Protein AF-A0A3B0TPZ7-F1 (afdb_monomer)

Sequence (95 aa):
GAILVPVEEGIPGIDGNLTFEVVLNDSDDFGTVKAIVEAPIGVPIVDESTFDQRTMWSPRNKTPLFLLILPNLLIFSIWGLIIYLITNLFKITKS

Solvent-accessible surface area (backbone atoms only — not comparable to full-atom values): 6091 Å² total; per-residue (Å²): 140,85,87,88,78,88,81,73,88,86,72,87,42,69,91,8,28,43,78,46,76,50,73,46,77,75,38,95,90,72,42,70,45,78,47,79,46,79,42,85,79,46,77,66,84,73,87,87,73,58,50,92,39,63,34,95,82,20,52,86,93,26,59,35,63,65,74,57,50,51,58,54,51,52,53,51,51,51,51,52,51,52,52,49,53,52,54,51,50,56,55,57,78,75,104

Structure (mmCIF, N/CA/C/O backbone):
data_AF-A0A3B0TPZ7-F1
#
_entry.id   AF-A0A3B0TPZ7-F1
#
loop_
_atom_site.group_PDB
_atom_site.id
_atom_site.type_symbol
_atom_site.label_atom_id
_atom_site.label_alt_id
_atom_site.label_comp_id
_atom_site.label_asym_id
_atom_site.label_entity_id
_atom_site.label_seq_id
_atom_site.pdbx_PDB_ins_code
_atom_site.Cartn_x
_atom_site.Cartn_y
_atom_site.Cartn_z
_atom_site.occupancy
_atom_site.B_iso_or_equiv
_atom_site.auth_seq_id
_atom_site.auth_comp_id
_atom_site.auth_asym_id
_atom_site.auth_atom_id
_atom_site.pdbx_PDB_model_num
ATOM 1 N N . GLY A 1 1 ? 36.342 4.703 -47.498 1.00 66.88 1 GLY A N 1
ATOM 2 C CA . GLY A 1 1 ? 36.769 5.357 -46.246 1.00 66.88 1 GLY A CA 1
ATOM 3 C C . GLY A 1 1 ? 35.815 4.960 -45.142 1.00 66.88 1 GLY A C 1
ATOM 4 O O . GLY A 1 1 ? 34.688 4.607 -45.459 1.00 66.88 1 GLY A O 1
ATOM 5 N N . ALA A 1 2 ? 36.255 4.979 -43.889 1.00 72.31 2 ALA A N 1
ATOM 6 C CA . ALA A 1 2 ? 35.398 4.751 -42.728 1.00 72.31 2 ALA A CA 1
ATOM 7 C C . ALA A 1 2 ? 35.460 5.991 -41.833 1.00 72.31 2 ALA A C 1
ATOM 9 O O . ALA A 1 2 ? 36.540 6.551 -41.647 1.00 72.31 2 ALA A O 1
ATOM 10 N N . ILE A 1 3 ? 34.311 6.420 -41.317 1.00 71.94 3 ILE A N 1
ATOM 11 C CA . ILE A 1 3 ? 34.208 7.514 -40.351 1.00 71.94 3 ILE A CA 1
ATOM 12 C C . ILE A 1 3 ? 33.831 6.872 -39.018 1.00 71.94 3 ILE A C 1
ATOM 14 O O . ILE A 1 3 ? 32.850 6.136 -38.944 1.00 71.94 3 ILE A O 1
ATOM 18 N N . LEU A 1 4 ? 34.639 7.114 -37.990 1.00 76.88 4 LEU A N 1
ATOM 19 C CA . LEU A 1 4 ? 34.406 6.635 -36.631 1.00 76.88 4 LEU A CA 1
ATOM 20 C C . LEU A 1 4 ? 34.011 7.839 -35.781 1.00 76.88 4 LEU A C 1
ATOM 22 O O . LEU A 1 4 ? 34.791 8.782 -35.660 1.00 76.88 4 LEU A O 1
ATOM 26 N N . VAL A 1 5 ? 32.807 7.808 -35.217 1.00 77.44 5 VAL A N 1
ATOM 27 C CA . VAL A 1 5 ? 32.297 8.855 -34.325 1.00 77.44 5 VAL A CA 1
ATOM 28 C C . VAL A 1 5 ? 31.994 8.211 -32.972 1.00 77.44 5 VAL A C 1
ATOM 30 O O . VAL A 1 5 ? 31.278 7.207 -32.945 1.00 77.44 5 VAL A O 1
ATOM 33 N N . PRO A 1 6 ? 32.549 8.722 -31.859 1.00 74.44 6 PRO A N 1
ATOM 34 C CA . PRO A 1 6 ? 32.208 8.229 -30.532 1.00 74.44 6 PRO A CA 1
ATOM 35 C C . PRO A 1 6 ? 30.766 8.610 -30.179 1.00 74.44 6 PRO A C 1
ATOM 37 O O . PRO A 1 6 ? 30.322 9.721 -30.462 1.00 74.44 6 PRO A O 1
ATOM 40 N N . VAL A 1 7 ? 30.042 7.684 -29.553 1.00 73.69 7 VAL A N 1
ATOM 41 C CA . VAL A 1 7 ? 28.694 7.927 -29.026 1.00 73.69 7 VAL A CA 1
ATOM 42 C C . VAL A 1 7 ? 28.831 8.390 -27.576 1.00 73.69 7 VAL A C 1
ATOM 44 O O . VAL A 1 7 ? 29.491 7.718 -26.786 1.00 73.69 7 VAL A O 1
ATOM 47 N N . GLU A 1 8 ? 28.247 9.540 -27.235 1.00 75.88 8 GLU A N 1
ATOM 48 C CA . GLU A 1 8 ? 28.239 10.051 -25.859 1.00 75.88 8 GLU A CA 1
ATOM 49 C C . GLU A 1 8 ? 27.324 9.205 -24.955 1.00 75.88 8 GLU A C 1
ATOM 51 O O . GLU A 1 8 ? 26.285 8.700 -25.386 1.00 75.88 8 GLU A O 1
ATOM 56 N N . GLU A 1 9 ? 27.710 9.037 -23.687 1.00 70.69 9 GLU A N 1
ATOM 57 C CA . GLU A 1 9 ? 26.888 8.334 -22.698 1.00 70.69 9 GLU A CA 1
ATOM 58 C C . GLU A 1 9 ? 25.663 9.171 -22.296 1.00 70.69 9 GLU A 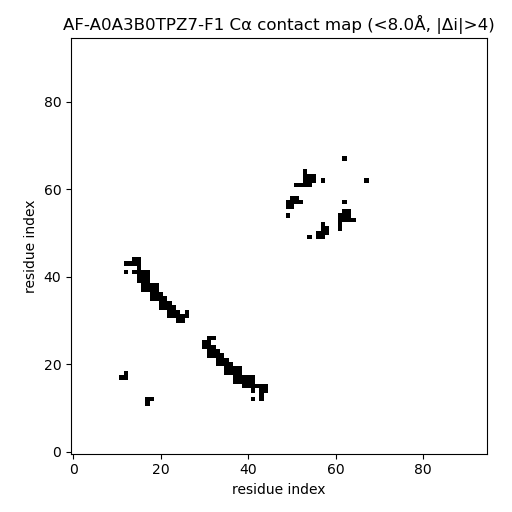C 1
ATOM 60 O O . GLU A 1 9 ? 25.730 10.394 -22.186 1.00 70.69 9 GLU A O 1
ATOM 65 N N . GLY A 1 10 ? 24.535 8.502 -22.033 1.00 70.75 10 GLY A N 1
ATOM 66 C CA . GLY A 1 10 ? 23.306 9.151 -21.559 1.00 70.75 10 GLY A CA 1
ATOM 67 C C . GLY A 1 10 ? 22.329 9.594 -22.653 1.00 70.75 10 GLY A C 1
ATOM 68 O O . GLY A 1 10 ? 21.346 10.262 -22.338 1.00 70.75 10 GLY A O 1
ATOM 69 N N . ILE A 1 11 ? 22.549 9.212 -23.915 1.00 74.56 11 ILE A N 1
ATOM 70 C CA . ILE A 1 11 ? 21.585 9.457 -24.997 1.00 74.56 11 ILE A CA 1
ATOM 71 C C . ILE A 1 11 ? 20.370 8.530 -24.805 1.00 74.56 11 ILE A C 1
ATOM 73 O O . ILE A 1 11 ? 20.526 7.306 -24.860 1.00 74.56 11 ILE A O 1
ATOM 77 N N . PRO A 1 12 ? 19.157 9.072 -24.583 1.00 70.12 12 PRO A N 1
ATOM 78 C CA . PRO A 1 12 ? 17.967 8.250 -24.421 1.00 70.12 12 PRO A CA 1
ATOM 79 C C . PRO A 1 12 ? 17.566 7.642 -25.770 1.00 70.12 12 PRO A C 1
ATOM 81 O O . PRO A 1 12 ? 17.329 8.356 -26.743 1.00 70.12 12 PRO A O 1
ATOM 84 N N . GLY A 1 13 ? 17.488 6.314 -25.820 1.00 69.25 13 GLY A N 1
ATOM 85 C CA . GLY A 1 13 ? 16.926 5.567 -26.944 1.00 69.25 13 GLY A CA 1
ATOM 86 C C . GLY A 1 13 ? 15.472 5.178 -26.687 1.00 69.25 13 GLY A C 1
ATOM 87 O O . GLY A 1 13 ? 15.049 5.056 -25.536 1.00 69.25 13 GLY A O 1
ATOM 88 N N . ILE A 1 14 ? 14.711 4.942 -27.753 1.00 71.62 14 ILE A N 1
ATOM 89 C CA . ILE A 1 14 ? 13.381 4.331 -27.647 1.00 71.62 14 ILE A CA 1
ATOM 90 C C . ILE A 1 14 ? 13.601 2.820 -27.572 1.00 71.62 14 ILE A C 1
ATOM 92 O O . ILE A 1 14 ? 14.223 2.252 -28.466 1.00 71.62 14 ILE A O 1
ATOM 96 N N . ASP A 1 15 ? 13.158 2.176 -26.491 1.00 68.69 15 ASP A N 1
ATOM 97 C CA . ASP A 1 15 ? 13.293 0.725 -26.275 1.00 68.69 15 ASP A CA 1
ATOM 98 C C . ASP A 1 15 ? 14.736 0.182 -26.388 1.00 68.69 15 ASP A C 1
ATOM 100 O O . ASP A 1 15 ? 14.959 -0.962 -26.778 1.00 68.69 15 ASP A O 1
ATOM 104 N N . GLY A 1 16 ? 15.744 0.999 -26.056 1.00 67.31 16 GLY A N 1
ATOM 105 C CA . GLY A 1 16 ? 17.159 0.622 -26.198 1.00 67.31 16 GLY A CA 1
ATOM 106 C C . GLY A 1 16 ? 17.703 0.715 -27.633 1.00 67.31 16 GLY A C 1
ATOM 107 O O . GLY A 1 16 ? 18.853 0.355 -27.877 1.00 67.31 16 GLY A O 1
ATOM 108 N N . ASN A 1 17 ? 16.932 1.244 -28.585 1.00 76.44 17 ASN A N 1
ATOM 109 C CA . ASN A 1 17 ? 17.401 1.527 -29.939 1.00 76.44 17 ASN A CA 1
ATOM 110 C C . ASN A 1 17 ? 17.857 2.982 -30.076 1.00 76.44 17 ASN A C 1
ATOM 112 O O . ASN A 1 17 ? 17.204 3.909 -29.590 1.00 76.44 17 ASN A O 1
ATOM 116 N N . LEU A 1 18 ? 18.969 3.177 -30.787 1.00 76.31 18 LEU A N 1
ATOM 117 C CA . LEU A 1 18 ? 19.450 4.489 -31.208 1.00 76.31 18 LEU A CA 1
ATOM 118 C C . LEU A 1 18 ? 19.270 4.624 -32.720 1.00 76.31 18 LEU A C 1
ATOM 120 O O . LEU A 1 18 ? 19.709 3.767 -33.493 1.00 76.31 18 LEU A O 1
ATOM 124 N N . THR A 1 19 ? 18.624 5.711 -33.133 1.00 78.12 19 THR A N 1
ATOM 125 C CA . THR A 1 19 ? 18.460 6.074 -34.541 1.00 78.12 19 THR A CA 1
ATOM 126 C C . THR A 1 19 ? 19.538 7.082 -34.915 1.00 78.12 19 THR A C 1
ATOM 128 O O . THR A 1 19 ? 19.547 8.206 -34.418 1.00 78.12 19 THR A O 1
ATOM 131 N N . PHE A 1 20 ? 20.447 6.684 -35.799 1.00 77.62 20 PHE A N 1
ATOM 132 C CA . PHE A 1 20 ? 21.501 7.544 -36.318 1.00 77.62 20 PHE A CA 1
ATOM 133 C C . PHE A 1 20 ? 21.089 8.117 -37.663 1.00 77.62 20 PHE A C 1
ATOM 135 O O . PHE A 1 20 ? 20.749 7.382 -38.589 1.00 77.62 20 PHE A O 1
ATOM 142 N N . GLU A 1 21 ? 21.162 9.436 -37.776 1.00 81.38 21 GLU A N 1
ATOM 143 C CA . GLU A 1 21 ? 20.982 10.139 -39.034 1.00 81.38 21 GLU A CA 1
ATOM 144 C C . GLU A 1 21 ? 22.337 10.658 -39.509 1.00 81.38 21 GLU A C 1
ATOM 146 O O . GLU A 1 21 ? 22.952 11.511 -38.871 1.00 81.38 21 GLU A O 1
ATOM 151 N N . VAL A 1 22 ? 22.807 10.137 -40.640 1.00 79.00 22 VAL A N 1
ATOM 152 C CA . VAL A 1 22 ? 24.018 10.618 -41.302 1.00 79.00 22 VAL A CA 1
ATOM 153 C C . VAL A 1 22 ? 23.587 11.466 -42.488 1.00 79.00 22 VAL A C 1
ATOM 155 O O . VAL A 1 22 ? 23.002 10.952 -43.443 1.00 79.00 22 VAL A O 1
ATOM 158 N N . VAL A 1 23 ? 23.873 12.766 -42.416 1.00 80.31 23 VAL A N 1
ATOM 159 C CA . VAL A 1 23 ? 23.603 13.721 -43.494 1.00 80.31 23 VAL A CA 1
ATOM 160 C C . VAL A 1 23 ? 24.921 14.166 -44.105 1.00 80.31 23 VAL A C 1
ATOM 162 O O . VAL A 1 23 ? 25.783 14.716 -43.421 1.00 80.31 23 VAL A O 1
ATOM 165 N N . LEU A 1 24 ? 25.065 13.938 -45.406 1.00 77.38 24 LEU A N 1
ATOM 166 C CA . LEU A 1 24 ? 26.137 14.488 -46.217 1.00 77.38 24 LEU A CA 1
ATOM 167 C C . LEU A 1 24 ? 25.572 15.686 -46.982 1.00 77.38 24 LEU A C 1
ATOM 169 O O . LEU A 1 24 ? 24.736 15.512 -47.868 1.00 77.38 24 LEU A O 1
ATOM 173 N N . ASN A 1 25 ? 25.990 16.894 -46.609 1.00 71.38 25 ASN A N 1
ATOM 174 C CA . ASN A 1 25 ? 25.573 18.121 -47.286 1.00 71.38 25 ASN A CA 1
ATOM 175 C C . ASN A 1 25 ? 26.510 18.423 -48.463 1.00 71.38 25 ASN A C 1
ATOM 177 O O . ASN A 1 25 ? 27.721 18.264 -48.326 1.00 71.38 25 ASN A O 1
ATOM 181 N N . ASP A 1 26 ? 25.930 18.869 -49.579 1.00 63.31 26 ASP A N 1
ATOM 182 C CA . ASP A 1 26 ? 26.621 19.422 -50.752 1.00 63.31 26 ASP A CA 1
ATOM 183 C C . ASP A 1 26 ? 27.713 18.526 -51.365 1.00 63.31 26 ASP A C 1
ATOM 185 O O . ASP A 1 26 ? 28.871 18.916 -51.498 1.00 63.31 26 ASP A O 1
ATOM 189 N N . SER A 1 27 ? 27.345 17.308 -51.781 1.00 68.75 27 SER A N 1
ATOM 190 C CA . SER A 1 27 ? 28.189 16.533 -52.697 1.00 68.75 27 SER A CA 1
ATOM 191 C C . SER A 1 27 ? 28.043 17.064 -54.125 1.00 68.75 27 SER A C 1
ATOM 193 O O . SER A 1 27 ? 26.932 17.067 -54.656 1.00 68.75 27 SER A O 1
ATOM 195 N N . ASP A 1 28 ? 29.155 17.436 -54.767 1.00 65.56 28 ASP A N 1
ATOM 196 C CA . ASP A 1 28 ? 29.174 17.906 -56.166 1.00 65.56 28 ASP A CA 1
ATOM 197 C C . ASP A 1 28 ? 28.557 16.890 -57.154 1.00 65.56 28 ASP A C 1
ATOM 199 O O . ASP A 1 28 ? 27.961 17.287 -58.154 1.00 65.56 28 ASP A O 1
ATOM 203 N N . ASP A 1 29 ? 28.644 15.587 -56.850 1.00 69.56 29 ASP A N 1
ATOM 204 C CA . ASP A 1 29 ? 28.142 14.497 -57.702 1.00 69.56 29 ASP A CA 1
ATOM 205 C C . ASP A 1 29 ? 26.726 14.007 -57.329 1.00 69.56 29 ASP A C 1
ATOM 207 O O . ASP A 1 29 ? 25.996 13.514 -58.190 1.00 69.56 29 ASP A O 1
ATOM 211 N N . PHE A 1 30 ? 26.323 14.103 -56.054 1.00 66.19 30 PHE A N 1
ATOM 212 C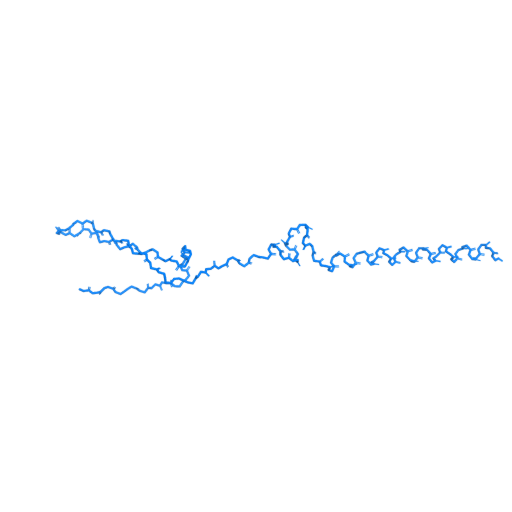 CA . PHE A 1 30 ? 25.110 13.440 -55.537 1.00 66.19 30 PHE A CA 1
ATOM 213 C C . PHE A 1 30 ? 24.138 14.354 -54.769 1.00 66.19 30 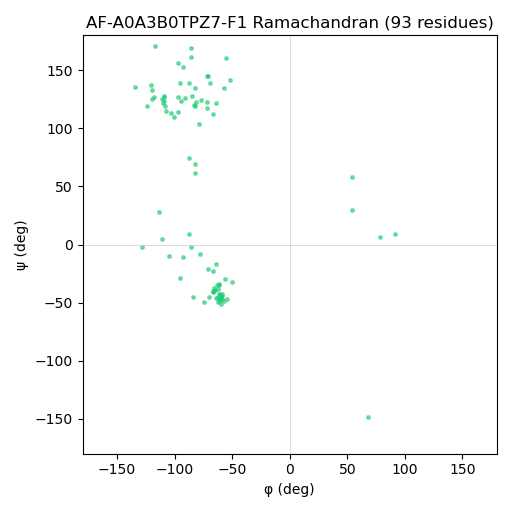PHE A C 1
ATOM 215 O O . PHE A 1 30 ? 23.073 13.893 -54.357 1.00 66.19 30 PHE A O 1
ATOM 222 N N . GLY A 1 31 ? 24.457 15.636 -54.575 1.00 75.94 31 GLY A N 1
ATOM 223 C CA . GLY A 1 31 ? 23.648 16.558 -53.770 1.00 75.94 31 GLY A CA 1
ATOM 224 C C . GLY A 1 31 ? 23.649 16.205 -52.276 1.00 75.94 31 GLY A C 1
ATOM 225 O O . GLY A 1 31 ? 24.642 15.700 -51.749 1.00 75.94 31 GLY A O 1
ATOM 226 N N . THR A 1 32 ? 22.549 16.483 -51.568 1.00 77.06 32 THR A N 1
ATOM 227 C CA . THR A 1 32 ? 22.394 16.116 -50.149 1.00 77.06 32 THR A CA 1
ATOM 228 C C . THR A 1 32 ? 21.955 14.660 -50.010 1.00 77.06 32 THR A C 1
ATOM 230 O O . THR A 1 32 ? 20.865 14.290 -50.448 1.00 77.06 32 THR A O 1
ATOM 233 N N . VAL A 1 33 ? 22.765 13.839 -49.342 1.00 75.00 33 VAL A N 1
ATOM 234 C CA . VAL A 1 33 ? 22.464 12.422 -49.086 1.00 75.00 33 VAL A CA 1
ATOM 235 C C . VAL A 1 33 ? 22.165 12.223 -47.603 1.00 75.00 33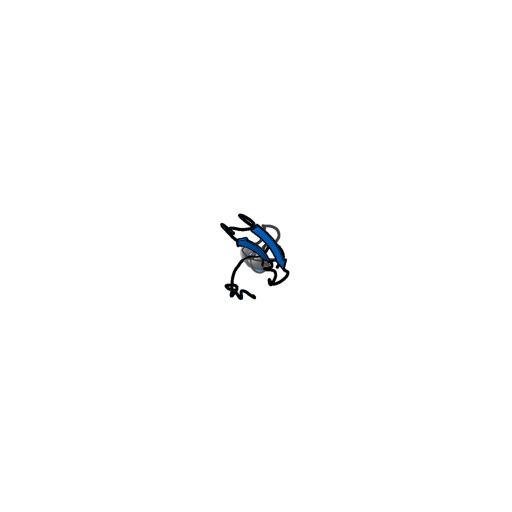 VAL A C 1
ATOM 237 O O . VAL A 1 33 ? 22.969 12.597 -46.752 1.00 75.00 33 VAL A O 1
ATOM 240 N N . LYS A 1 34 ? 21.021 11.606 -47.286 1.00 77.12 34 LYS A N 1
ATOM 241 C CA . LYS A 1 34 ? 20.607 11.263 -45.918 1.00 77.12 34 LYS A CA 1
ATOM 242 C C . LYS A 1 34 ? 20.460 9.751 -45.778 1.00 77.12 34 LYS A C 1
ATOM 244 O O . LYS A 1 34 ? 19.724 9.130 -46.540 1.00 77.12 34 LYS A O 1
ATOM 249 N N . ALA A 1 35 ? 21.129 9.175 -44.785 1.00 78.38 35 ALA A N 1
ATOM 250 C CA . ALA A 1 35 ? 20.979 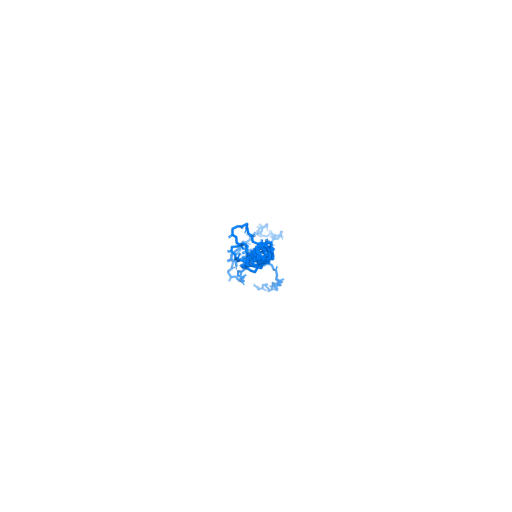7.779 -44.396 1.00 78.38 35 ALA A CA 1
ATOM 251 C C . ALA A 1 35 ? 20.510 7.696 -42.940 1.00 78.38 35 ALA A C 1
ATOM 253 O O . ALA A 1 35 ? 21.057 8.374 -42.071 1.00 78.38 35 ALA A O 1
ATOM 254 N N . ILE A 1 36 ? 19.497 6.868 -42.686 1.00 79.19 36 ILE A N 1
ATOM 255 C CA . ILE A 1 36 ? 18.973 6.596 -41.345 1.00 79.19 36 ILE A CA 1
ATOM 256 C C . ILE A 1 36 ? 19.326 5.151 -41.004 1.00 79.19 36 ILE A C 1
ATOM 258 O O . ILE A 1 36 ? 19.007 4.244 -41.773 1.00 79.19 36 ILE A O 1
ATOM 262 N N . VAL A 1 37 ? 19.998 4.943 -39.875 1.00 77.19 37 VAL A N 1
ATOM 263 C CA . VAL A 1 37 ? 20.393 3.620 -39.384 1.00 77.19 37 VAL A CA 1
ATOM 264 C C . VAL A 1 37 ? 19.835 3.431 -37.981 1.00 77.19 37 VAL A C 1
ATOM 266 O O . VAL A 1 37 ? 20.178 4.174 -37.065 1.00 77.19 37 VAL A O 1
ATOM 269 N N . GLU A 1 38 ? 18.987 2.424 -37.813 1.00 75.75 38 GLU A N 1
ATOM 270 C CA . GLU A 1 38 ? 18.474 1.999 -36.511 1.00 75.75 38 GLU A CA 1
ATOM 271 C C . GLU A 1 38 ? 19.342 0.860 -35.986 1.00 75.75 38 GLU A C 1
ATOM 273 O O . GLU A 1 38 ? 19.516 -0.156 -36.663 1.00 75.75 38 GLU A O 1
ATOM 278 N N . ALA A 1 39 ? 19.910 1.027 -34.793 1.00 73.69 39 ALA A N 1
ATOM 279 C CA . ALA A 1 39 ? 20.771 0.017 -34.198 1.00 73.69 39 ALA A CA 1
ATOM 280 C C . ALA A 1 39 ? 20.423 -0.228 -32.713 1.00 73.69 39 ALA A C 1
ATOM 282 O O . ALA A 1 39 ? 20.255 0.736 -31.956 1.00 73.69 39 ALA A O 1
ATOM 283 N N . PRO A 1 40 ? 20.354 -1.501 -32.267 1.00 68.88 40 PRO A N 1
ATOM 284 C CA . PRO A 1 40 ? 20.041 -1.874 -30.886 1.00 68.88 40 PRO A CA 1
ATOM 285 C C . PRO A 1 40 ? 21.293 -1.786 -30.001 1.00 68.88 40 PRO A C 1
ATOM 287 O O . PRO A 1 40 ? 21.879 -2.798 -29.622 1.00 68.88 40 PRO A O 1
ATOM 290 N N . ILE A 1 41 ? 21.770 -0.565 -29.750 1.00 71.44 41 ILE A N 1
ATOM 291 C CA . ILE A 1 41 ? 23.040 -0.303 -29.042 1.00 71.44 41 ILE A CA 1
ATOM 292 C C . ILE A 1 41 ? 22.797 0.181 -27.595 1.00 71.44 41 ILE A C 1
ATOM 294 O O . ILE A 1 41 ? 23.727 0.257 -26.797 1.00 71.44 41 ILE A O 1
ATOM 298 N N . GLY A 1 42 ? 21.555 0.504 -27.222 1.00 65.81 42 GLY A N 1
ATOM 299 C CA . GLY A 1 42 ? 21.199 1.061 -25.917 1.00 65.81 42 GLY A CA 1
ATOM 300 C C . GLY A 1 42 ? 20.788 0.017 -24.873 1.00 65.81 42 GLY A C 1
ATOM 301 O O . GLY A 1 42 ? 20.242 -1.039 -25.184 1.00 65.81 42 GLY A O 1
ATOM 302 N N . VAL A 1 43 ? 21.008 0.352 -23.599 1.00 67.56 43 VAL A N 1
ATOM 303 C CA . VAL A 1 43 ? 20.411 -0.355 -22.455 1.00 67.56 43 VAL A CA 1
ATOM 304 C C . VAL A 1 43 ? 19.022 0.247 -22.209 1.00 67.56 43 VAL A C 1
ATOM 306 O O . VAL A 1 43 ? 18.924 1.472 -22.098 1.00 67.56 43 VAL A O 1
ATOM 309 N N . PRO A 1 44 ? 17.943 -0.551 -22.129 1.00 67.94 44 PRO A N 1
ATOM 310 C CA . PRO A 1 44 ? 16.615 -0.017 -21.852 1.00 67.94 44 PRO A CA 1
ATOM 311 C C . PRO A 1 44 ? 16.588 0.605 -20.451 1.00 67.94 44 PRO A C 1
ATOM 313 O O . PRO A 1 44 ? 16.858 -0.068 -19.455 1.00 67.94 44 PRO A O 1
ATOM 316 N N . ILE A 1 45 ? 16.254 1.894 -20.374 1.00 65.69 45 ILE A N 1
ATOM 317 C CA . ILE A 1 45 ? 15.980 2.570 -19.105 1.00 65.69 45 ILE A CA 1
ATOM 318 C C . ILE A 1 45 ? 14.561 2.168 -18.700 1.00 65.69 45 ILE A C 1
ATOM 320 O O . ILE A 1 45 ? 13.586 2.630 -19.289 1.00 65.69 45 ILE A O 1
ATOM 324 N N . VAL A 1 46 ? 14.450 1.259 -17.735 1.00 71.06 46 VAL A N 1
ATOM 325 C CA . VAL A 1 46 ? 13.160 0.838 -17.178 1.00 71.06 46 VAL A CA 1
ATOM 326 C C . VAL A 1 46 ? 12.731 1.854 -16.122 1.00 71.06 46 VAL A C 1
ATOM 328 O O . VAL A 1 46 ? 13.542 2.277 -15.300 1.00 71.06 46 VAL A O 1
ATOM 331 N N . ASP A 1 47 ? 11.463 2.263 -16.154 1.00 70.25 47 ASP A N 1
ATOM 332 C CA . ASP A 1 47 ? 10.897 3.137 -15.128 1.00 70.25 47 ASP A CA 1
ATOM 333 C C . ASP A 1 47 ? 10.836 2.401 -13.778 1.00 70.25 47 ASP A C 1
ATOM 335 O O . ASP A 1 47 ? 10.075 1.447 -13.599 1.00 70.25 47 ASP A O 1
ATOM 339 N N . GLU A 1 48 ? 11.641 2.848 -12.816 1.00 75.25 48 GLU A N 1
ATOM 340 C CA . GLU A 1 48 ? 11.674 2.338 -11.441 1.00 75.25 48 GLU A CA 1
ATOM 341 C C . GLU A 1 48 ? 10.561 2.997 -10.607 1.00 75.25 48 GLU A C 1
ATOM 343 O O . GLU A 1 48 ? 10.795 3.712 -9.626 1.00 75.25 48 GLU A O 1
ATOM 348 N N . SER A 1 49 ? 9.308 2.787 -11.015 1.00 80.00 49 SER A N 1
ATOM 349 C CA . SER A 1 49 ? 8.153 3.360 -10.328 1.00 80.00 49 SER A CA 1
ATOM 350 C C . SER A 1 49 ? 7.753 2.532 -9.105 1.00 80.00 49 SER A C 1
ATOM 352 O O . SER A 1 49 ? 7.394 1.356 -9.185 1.00 80.00 49 SER A O 1
ATOM 354 N N . THR A 1 50 ? 7.729 3.175 -7.935 1.00 81.50 50 THR A N 1
ATOM 355 C CA . THR A 1 50 ? 7.242 2.570 -6.678 1.00 81.50 50 THR A CA 1
ATOM 356 C C . THR A 1 50 ? 5.730 2.735 -6.475 1.00 81.50 50 THR A C 1
ATOM 358 O O . THR A 1 50 ? 5.199 2.412 -5.406 1.00 81.50 50 THR A O 1
ATOM 361 N N . PHE A 1 51 ? 5.015 3.211 -7.500 1.00 83.75 51 PHE A N 1
ATOM 362 C CA . PHE A 1 51 ? 3.596 3.558 -7.430 1.00 83.75 51 PHE A CA 1
ATOM 363 C C . PHE A 1 51 ? 2.728 2.403 -6.911 1.00 83.75 51 PHE A C 1
ATOM 365 O O . PHE A 1 51 ? 1.964 2.596 -5.972 1.00 83.75 51 PHE A O 1
ATOM 372 N N . ASP A 1 52 ? 2.904 1.178 -7.410 1.00 83.69 52 ASP A N 1
ATOM 373 C CA . ASP A 1 52 ? 2.064 0.033 -7.014 1.00 83.69 52 ASP A CA 1
ATOM 374 C C . ASP A 1 52 ? 2.520 -0.719 -5.749 1.00 83.69 52 ASP A C 1
ATOM 376 O O . ASP A 1 52 ? 1.850 -1.661 -5.290 1.00 83.69 52 ASP A O 1
ATOM 380 N N . GLN A 1 53 ? 3.638 -0.300 -5.154 1.00 88.62 53 GLN A N 1
ATOM 381 C CA . GLN A 1 53 ? 4.197 -0.876 -3.929 1.00 88.62 53 GLN A CA 1
ATOM 382 C C . GLN A 1 53 ? 3.567 -0.239 -2.677 1.00 88.62 53 GLN A C 1
ATOM 384 O O . GLN A 1 53 ? 2.840 0.736 -2.787 1.00 88.62 53 GLN A O 1
ATOM 389 N N . ARG A 1 54 ? 3.781 -0.779 -1.464 1.00 88.25 54 ARG A N 1
ATOM 390 C CA . ARG A 1 54 ? 3.266 -0.146 -0.226 1.00 88.25 54 ARG A CA 1
ATOM 391 C C . ARG A 1 54 ? 4.243 0.886 0.334 1.00 88.25 54 ARG A C 1
ATOM 393 O O . ARG A 1 54 ? 4.909 0.618 1.334 1.00 88.25 54 ARG A O 1
ATOM 400 N N . THR A 1 55 ? 4.332 2.051 -0.300 1.00 88.12 55 THR A N 1
ATOM 401 C CA . THR A 1 55 ? 5.245 3.133 0.107 1.00 88.12 55 THR A CA 1
ATOM 402 C C . THR A 1 55 ? 4.495 4.397 0.519 1.00 88.12 55 THR A C 1
ATOM 404 O O . THR A 1 55 ? 3.283 4.503 0.346 1.00 88.12 55 THR A O 1
ATOM 407 N N . MET A 1 56 ? 5.211 5.374 1.083 1.00 87.00 56 MET A N 1
ATOM 408 C CA . MET A 1 56 ? 4.626 6.666 1.473 1.00 87.00 56 MET A CA 1
ATOM 409 C C . MET A 1 56 ? 4.091 7.478 0.282 1.00 87.00 56 MET A C 1
ATOM 411 O O . MET A 1 56 ? 3.301 8.393 0.489 1.00 87.00 56 MET A O 1
ATOM 415 N N . TRP A 1 57 ? 4.503 7.136 -0.941 1.00 85.12 57 TRP A N 1
ATOM 416 C CA . TRP A 1 57 ? 4.196 7.868 -2.174 1.00 85.12 57 TRP A CA 1
ATOM 417 C C . TRP A 1 57 ? 3.251 7.104 -3.109 1.00 85.12 57 TRP A C 1
ATOM 419 O O . TRP A 1 57 ? 2.971 7.544 -4.221 1.00 85.12 57 TRP A O 1
ATOM 429 N N . SER A 1 58 ? 2.755 5.956 -2.655 1.00 87.00 58 SER A N 1
ATOM 430 C CA . SER A 1 58 ? 1.864 5.086 -3.415 1.00 87.00 58 SER A CA 1
ATOM 431 C C . SER A 1 58 ? 0.394 5.514 -3.255 1.00 87.00 58 SER A C 1
ATOM 433 O O . SER A 1 58 ? 0.054 6.222 -2.300 1.00 87.00 58 SER A O 1
ATOM 435 N N . PRO A 1 59 ? -0.520 5.094 -4.152 1.00 87.50 59 PRO A N 1
ATOM 436 C CA . PRO A 1 59 ? -1.939 5.428 -4.068 1.00 87.50 59 PRO A CA 1
ATOM 437 C C . PRO A 1 59 ? -2.576 5.039 -2.734 1.00 87.50 59 PRO A C 1
ATOM 439 O O . PRO A 1 59 ? -2.106 4.154 -2.020 1.00 87.50 59 PRO A O 1
ATOM 442 N N . ARG A 1 60 ? -3.725 5.650 -2.420 1.00 83.44 60 ARG A N 1
ATOM 443 C CA . ARG A 1 60 ? -4.440 5.486 -1.136 1.00 83.44 60 ARG A CA 1
ATOM 444 C C . ARG A 1 60 ? -4.667 4.025 -0.709 1.00 83.44 60 ARG A C 1
ATOM 446 O O . ARG A 1 60 ? -4.707 3.739 0.481 1.00 83.44 60 ARG A O 1
ATOM 453 N N . ASN A 1 61 ? -4.847 3.095 -1.644 1.00 87.62 61 ASN A N 1
ATOM 454 C CA . ASN A 1 61 ? -5.056 1.669 -1.346 1.00 87.62 61 ASN A CA 1
ATOM 455 C C . ASN A 1 61 ? -3.756 0.910 -0.983 1.00 87.62 61 ASN A C 1
ATOM 457 O O . ASN A 1 61 ? -3.810 -0.241 -0.539 1.00 87.62 61 ASN A O 1
ATOM 461 N N . LYS A 1 62 ? -2.591 1.548 -1.126 1.00 89.56 62 LYS A N 1
ATOM 462 C CA . LYS A 1 62 ? -1.255 0.990 -0.886 1.00 89.56 62 LYS A CA 1
ATOM 463 C C . LYS A 1 62 ? -0.533 1.641 0.304 1.00 89.56 62 LYS A C 1
ATOM 465 O O . LYS A 1 62 ? 0.687 1.622 0.374 1.00 89.56 62 LYS A O 1
ATOM 470 N N . THR A 1 63 ? -1.253 2.156 1.296 1.00 89.69 63 THR A N 1
ATOM 471 C CA . THR A 1 63 ? -0.637 2.782 2.483 1.00 89.69 63 THR A CA 1
ATOM 472 C C . THR A 1 63 ? 0.327 1.839 3.233 1.00 89.69 63 THR A C 1
ATOM 474 O O . THR A 1 63 ? -0.045 0.701 3.522 1.00 89.69 63 THR A O 1
ATOM 477 N N . PRO A 1 64 ? 1.533 2.262 3.641 1.00 91.75 64 PRO A N 1
ATOM 478 C CA . PRO A 1 64 ? 2.449 1.440 4.438 1.00 91.75 64 PRO A CA 1
ATOM 479 C C . PRO A 1 64 ? 1.797 0.844 5.696 1.00 91.75 64 PRO A C 1
ATOM 481 O O . PRO A 1 64 ? 1.009 1.505 6.373 1.00 91.75 64 PRO A O 1
ATOM 484 N N . LEU A 1 65 ? 2.132 -0.408 6.036 1.00 92.75 65 LEU A N 1
ATOM 485 C CA . LEU A 1 65 ? 1.473 -1.142 7.130 1.00 92.75 65 LEU A CA 1
ATOM 486 C C . LEU A 1 65 ? 1.643 -0.475 8.499 1.00 92.75 65 LEU A C 1
ATOM 488 O O . LEU A 1 65 ? 0.716 -0.497 9.305 1.00 92.75 65 LEU A O 1
ATOM 492 N N . PHE A 1 66 ? 2.788 0.157 8.762 1.00 91.38 66 PHE A N 1
ATOM 493 C CA . PHE A 1 66 ? 3.037 0.801 10.053 1.00 91.38 66 PHE A CA 1
ATOM 494 C C . PHE A 1 66 ? 2.055 1.953 10.331 1.00 91.38 66 PHE A C 1
ATOM 496 O O . PHE A 1 66 ? 1.619 2.114 11.469 1.00 91.38 66 PHE A O 1
ATOM 503 N N . LEU A 1 67 ? 1.643 2.694 9.291 1.00 92.06 67 LEU A N 1
ATOM 504 C CA . LEU A 1 67 ? 0.644 3.765 9.395 1.00 92.06 67 LEU A CA 1
ATOM 505 C C . LEU A 1 67 ? -0.769 3.234 9.637 1.00 92.06 67 LEU A C 1
ATOM 507 O O . LEU A 1 67 ? -1.617 3.968 10.128 1.00 92.06 67 LEU A O 1
ATOM 511 N N . LEU A 1 68 ? -1.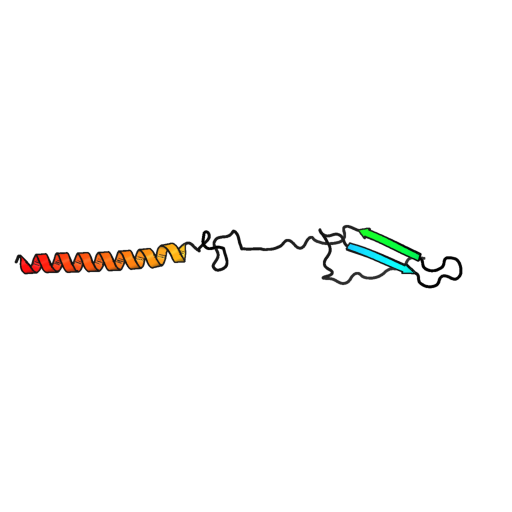038 1.971 9.305 1.00 91.06 68 LEU A N 1
ATOM 512 C CA . LEU A 1 68 ? -2.296 1.321 9.656 1.00 91.06 68 LEU A CA 1
ATOM 513 C C . LEU A 1 68 ? -2.235 0.760 11.078 1.00 91.06 68 LEU A C 1
ATOM 515 O O . LEU A 1 68 ? -3.164 0.953 11.850 1.00 91.06 68 LEU A O 1
ATOM 519 N N . ILE A 1 69 ? -1.148 0.092 11.453 1.00 95.62 69 ILE A N 1
ATOM 520 C CA . ILE A 1 69 ? -1.072 -0.630 12.728 1.00 95.62 69 ILE A CA 1
ATOM 521 C C . ILE A 1 69 ? -0.920 0.332 13.912 1.00 95.62 69 ILE A C 1
ATOM 523 O O . ILE A 1 69 ? -1.680 0.229 14.874 1.00 95.62 69 ILE A O 1
ATOM 527 N N . LEU A 1 70 ? 0.023 1.281 13.853 1.00 97.06 70 LEU A N 1
ATOM 528 C CA . LEU A 1 70 ? 0.359 2.120 15.010 1.00 97.06 70 LEU A CA 1
ATOM 529 C C . LEU A 1 70 ? -0.813 2.994 15.486 1.00 97.06 70 LEU A C 1
ATOM 531 O O . LEU A 1 70 ? -1.119 2.945 16.678 1.00 97.06 70 LEU A O 1
ATOM 535 N N . PRO A 1 71 ? -1.522 3.747 14.620 1.00 96.31 7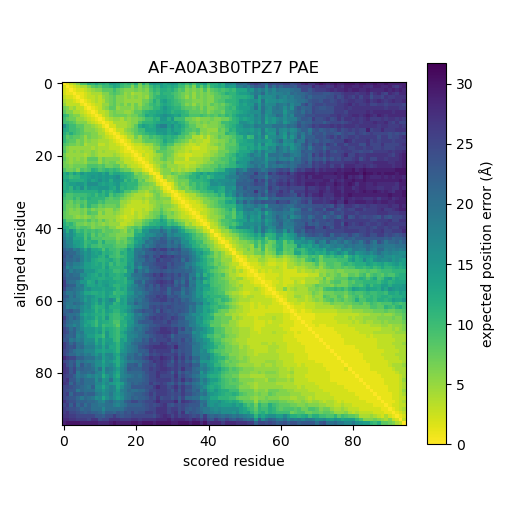1 PRO A N 1
ATOM 536 C CA . PRO A 1 71 ? -2.620 4.594 15.083 1.00 96.31 71 PRO A CA 1
ATOM 537 C C . PRO A 1 71 ? -3.783 3.780 15.652 1.00 96.31 71 PRO A C 1
ATOM 539 O O . PRO A 1 71 ? -4.345 4.148 16.679 1.00 96.31 71 PRO A O 1
ATOM 542 N N . ASN A 1 72 ? -4.109 2.640 15.035 1.00 96.62 72 ASN A N 1
ATOM 543 C CA . ASN A 1 72 ? -5.173 1.765 15.528 1.00 96.62 72 ASN A CA 1
ATOM 544 C C . ASN A 1 72 ? -4.828 1.154 16.895 1.00 96.62 72 ASN A C 1
ATOM 546 O O . ASN A 1 72 ? -5.693 1.075 17.765 1.00 96.62 72 ASN A O 1
ATOM 550 N N . LEU A 1 73 ? -3.563 0.790 17.126 1.00 98.00 73 LEU A N 1
ATOM 551 C CA . LEU A 1 73 ? -3.099 0.292 18.423 1.00 98.00 73 LEU A CA 1
ATOM 552 C C . LEU A 1 73 ? -3.149 1.388 19.500 1.00 98.00 73 LEU A C 1
ATOM 554 O O . LEU A 1 73 ? -3.581 1.127 20.624 1.00 98.00 73 LEU A O 1
ATOM 558 N N . LEU A 1 74 ? -2.782 2.628 19.161 1.00 98.00 74 LEU A N 1
ATOM 559 C CA . LEU A 1 74 ? -2.913 3.770 20.073 1.00 98.00 74 LEU A CA 1
ATOM 560 C C . LEU A 1 74 ? -4.375 4.008 20.466 1.00 98.00 74 LEU A C 1
ATOM 562 O O . LEU A 1 74 ? -4.678 4.132 21.651 1.00 98.00 74 LEU A O 1
ATOM 566 N N . ILE A 1 75 ? -5.287 3.997 19.490 1.00 97.88 75 ILE A N 1
ATOM 567 C CA . ILE A 1 75 ? -6.729 4.123 19.739 1.00 97.88 75 ILE A CA 1
ATOM 568 C C . ILE A 1 75 ? -7.206 2.994 20.662 1.00 97.88 75 ILE A C 1
ATOM 570 O O . ILE A 1 75 ? -7.881 3.256 21.656 1.00 97.88 75 ILE A O 1
ATOM 574 N N . PHE A 1 76 ? -6.812 1.749 20.383 1.00 98.25 76 PHE A N 1
ATOM 575 C CA . PHE A 1 76 ? -7.165 0.595 21.210 1.00 98.25 76 PHE A CA 1
ATOM 576 C C . PHE A 1 76 ? -6.646 0.723 22.652 1.00 98.25 76 PHE A C 1
ATOM 578 O O . PHE A 1 76 ? -7.382 0.466 23.603 1.00 98.25 76 PHE A O 1
ATOM 585 N N . SER A 1 77 ? -5.407 1.190 22.824 1.00 98.19 77 SER A N 1
ATOM 586 C CA . SER A 1 77 ? -4.795 1.424 24.139 1.00 98.19 77 SER A CA 1
ATOM 587 C C . SER A 1 77 ? -5.566 2.457 24.960 1.00 98.19 77 SER A C 1
ATOM 589 O O . SER A 1 77 ? -5.827 2.243 26.144 1.00 98.19 77 SER A O 1
ATOM 591 N N . ILE A 1 78 ? -5.974 3.562 24.327 1.00 98.31 78 ILE A N 1
ATOM 592 C CA . ILE A 1 78 ? -6.750 4.623 24.980 1.00 98.31 78 ILE A CA 1
ATOM 593 C C . ILE A 1 78 ? -8.114 4.089 25.424 1.00 98.31 78 ILE A C 1
ATOM 595 O O . ILE A 1 78 ? -8.512 4.299 26.569 1.00 98.31 78 ILE A O 1
ATOM 599 N N . TRP A 1 79 ? -8.810 3.346 24.559 1.00 98.31 79 TRP A N 1
ATOM 600 C CA . TRP A 1 79 ? -10.077 2.706 24.919 1.00 98.31 79 TRP A CA 1
ATOM 601 C C . TRP A 1 79 ? -9.927 1.736 26.094 1.00 98.31 79 TRP A C 1
ATOM 603 O O . TRP A 1 79 ? -10.744 1.766 27.015 1.00 98.31 79 TRP A O 1
ATOM 613 N N . GLY A 1 80 ? -8.866 0.925 26.107 1.00 97.88 80 GLY A N 1
ATOM 614 C CA . GLY A 1 80 ? -8.559 0.029 27.222 1.00 97.88 80 GLY A CA 1
ATOM 615 C C . GLY A 1 80 ? -8.369 0.775 28.544 1.00 97.88 80 GLY A C 1
ATOM 616 O O . GLY A 1 80 ? -8.943 0.382 29.561 1.00 97.88 80 GLY A O 1
ATOM 617 N N . LEU A 1 81 ? -7.633 1.892 28.527 1.00 98.00 81 LEU A N 1
ATOM 618 C CA . LEU A 1 81 ? -7.442 2.742 29.706 1.00 98.00 81 LEU A CA 1
ATOM 619 C C . LEU A 1 81 ? -8.769 3.331 30.203 1.00 98.00 81 LEU A C 1
ATOM 621 O O . LEU A 1 81 ? -9.045 3.300 31.400 1.00 98.00 81 LEU A O 1
ATOM 625 N N . ILE A 1 82 ? -9.606 3.840 29.295 1.00 97.75 82 ILE A N 1
ATOM 626 C CA . ILE A 1 82 ? -10.916 4.409 29.642 1.00 97.75 82 ILE A CA 1
ATOM 627 C C . ILE A 1 82 ? -11.797 3.348 30.309 1.00 97.75 82 ILE A C 1
ATOM 629 O O . ILE A 1 82 ? -12.351 3.596 31.378 1.00 97.75 82 ILE A O 1
ATOM 633 N N . ILE A 1 83 ? -11.888 2.150 29.724 1.00 98.06 83 ILE A N 1
ATOM 634 C CA . ILE A 1 83 ? -12.665 1.039 30.291 1.00 98.06 83 ILE A CA 1
ATOM 635 C C . ILE A 1 83 ? -12.133 0.671 31.678 1.00 98.06 83 ILE A C 1
ATOM 637 O O . ILE A 1 83 ? -12.917 0.531 32.617 1.00 98.06 83 ILE A O 1
ATOM 641 N N . TYR A 1 84 ? -10.812 0.573 31.836 1.00 97.56 84 TYR A N 1
ATOM 642 C CA . TYR A 1 84 ? -10.192 0.291 33.128 1.00 97.56 84 TYR A CA 1
ATOM 643 C C . TYR A 1 84 ? -10.598 1.323 34.189 1.00 97.56 84 TYR A C 1
ATOM 645 O O . TYR A 1 84 ? -11.073 0.949 35.263 1.00 97.56 84 TYR A O 1
ATOM 653 N N . LEU A 1 85 ? -10.505 2.618 33.876 1.00 97.31 85 LEU A N 1
ATOM 654 C CA . LEU A 1 85 ? -10.895 3.688 34.796 1.00 97.31 85 LEU A CA 1
ATOM 655 C C . LEU A 1 85 ? -12.383 3.625 35.159 1.00 97.31 85 LEU A C 1
ATOM 657 O O . LEU A 1 85 ? -12.726 3.753 36.333 1.00 97.31 85 LEU A O 1
ATOM 661 N N . ILE A 1 86 ? -13.257 3.367 34.182 1.00 97.19 86 ILE A N 1
ATOM 662 C CA . ILE A 1 86 ? -14.699 3.209 34.409 1.00 97.19 86 ILE A CA 1
ATOM 663 C C . ILE A 1 86 ? -14.972 2.028 35.350 1.00 97.19 86 ILE A C 1
ATOM 665 O O . ILE A 1 86 ? -15.710 2.175 36.323 1.00 97.19 86 ILE A O 1
ATOM 669 N N . THR A 1 87 ? -14.356 0.864 35.112 1.00 96.56 87 THR A N 1
ATOM 670 C CA . THR A 1 87 ? -14.535 -0.306 35.991 1.00 96.56 87 THR A CA 1
ATOM 671 C C . THR A 1 87 ? -14.033 -0.040 37.408 1.00 96.56 87 THR A C 1
ATOM 673 O O . THR A 1 87 ? -14.682 -0.444 38.374 1.00 96.56 87 THR A O 1
ATOM 676 N N . ASN A 1 88 ? -12.921 0.687 37.546 1.00 96.12 88 ASN A N 1
ATOM 677 C CA . ASN A 1 88 ? -12.383 1.065 38.844 1.00 96.12 88 ASN A CA 1
ATOM 678 C C . ASN A 1 88 ? -13.319 2.034 39.582 1.00 96.12 88 ASN A C 1
ATOM 680 O O . ASN A 1 88 ? -13.563 1.857 40.772 1.00 96.12 88 ASN A O 1
ATOM 684 N N . LEU A 1 89 ? -13.909 3.001 38.872 1.00 95.44 89 LEU A N 1
ATOM 685 C CA . LEU A 1 89 ? -14.893 3.918 39.442 1.00 95.44 89 LEU A CA 1
ATOM 686 C C . LEU A 1 89 ? -16.108 3.155 39.983 1.00 95.44 89 LEU A C 1
ATOM 688 O O . LEU A 1 89 ? -16.443 3.311 41.152 1.00 95.44 89 LEU A O 1
ATOM 692 N N . PHE A 1 90 ? -16.710 2.266 39.186 1.00 95.31 90 PHE A N 1
ATOM 693 C CA . PHE A 1 90 ? -17.853 1.460 39.635 1.00 95.31 90 PHE A CA 1
ATOM 694 C C . PHE A 1 90 ? -17.523 0.550 40.824 1.00 95.31 90 PHE A C 1
ATOM 696 O O . PHE A 1 90 ? -18.374 0.312 41.683 1.00 95.31 90 PHE A O 1
ATOM 703 N N . LYS A 1 91 ? -16.288 0.042 40.892 1.00 92.31 91 LYS A N 1
ATOM 704 C CA . LYS A 1 91 ? -15.815 -0.757 42.025 1.00 92.31 91 LYS A CA 1
ATOM 705 C C . LYS A 1 91 ? -15.744 0.070 43.309 1.00 92.31 91 LYS A C 1
ATOM 707 O O . LYS A 1 91 ? -16.127 -0.438 44.356 1.00 92.31 91 LYS A O 1
ATOM 712 N N . ILE A 1 92 ? -15.298 1.325 43.221 1.00 93.44 92 ILE A N 1
ATOM 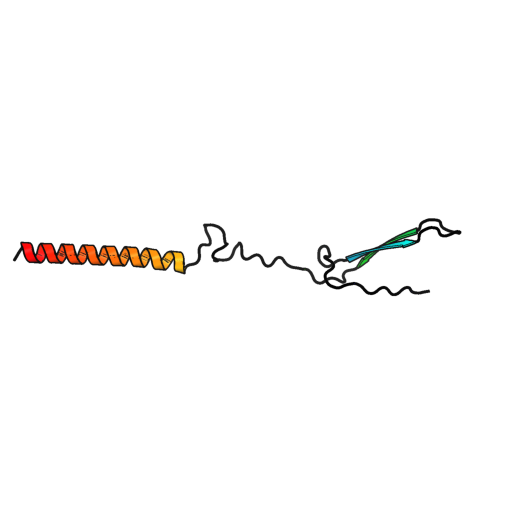713 C CA . ILE A 1 92 ? -15.248 2.249 44.362 1.00 93.44 92 ILE A CA 1
ATOM 714 C C . ILE A 1 92 ? -16.659 2.662 44.784 1.00 93.44 92 ILE A C 1
ATOM 716 O O . ILE A 1 92 ? -16.958 2.621 45.965 1.00 93.44 92 ILE A O 1
ATOM 720 N N . THR A 1 93 ? -17.549 3.011 43.847 1.00 89.06 93 THR A N 1
ATOM 721 C CA . THR A 1 93 ? -18.910 3.482 44.184 1.00 89.06 93 THR A CA 1
ATOM 722 C C . THR A 1 93 ? -19.794 2.410 44.814 1.00 89.06 93 THR A C 1
ATOM 724 O O . THR A 1 93 ? -20.812 2.730 45.418 1.00 89.06 93 THR A O 1
ATOM 727 N N . LYS A 1 94 ? -19.475 1.133 44.577 1.00 76.44 94 LYS A N 1
ATOM 728 C CA . LYS A 1 94 ? -20.221 -0.011 45.112 1.00 76.44 94 LYS A CA 1
ATOM 729 C C . LYS A 1 94 ? -19.643 -0.518 46.444 1.00 76.44 94 LYS A C 1
ATOM 731 O O . LYS A 1 94 ? -20.273 -1.369 47.068 1.00 76.44 94 LYS A O 1
ATOM 736 N N . SER A 1 95 ? -18.460 -0.039 46.839 1.00 56.91 95 SER A N 1
ATOM 737 C CA . SER A 1 95 ? -17.839 -0.310 48.14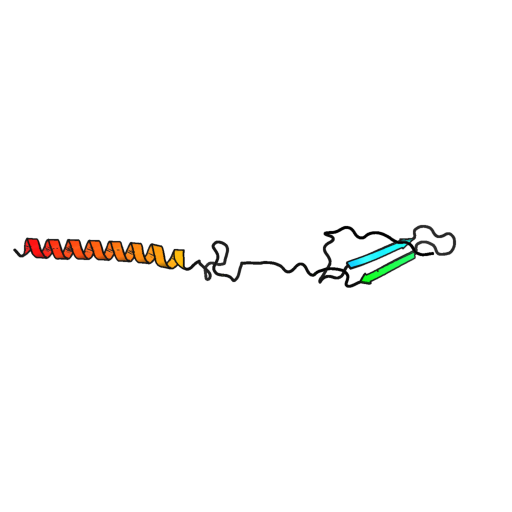0 1.00 56.91 95 SER A CA 1
ATOM 738 C C . SER A 1 95 ? -18.228 0.744 49.166 1.00 56.91 95 SER A C 1
ATOM 740 O O . SER A 1 95 ? -18.125 0.385 50.358 1.00 56.91 95 SER A O 1
#

Radius of gyration: 34.22 Å; Cα contacts (8 Å, |Δi|>4): 76; chains: 1; bounding box: 57×21×106 Å

Foldseek 3Di:
DDDDDDDDPPDDDDQQKDKDWDWDDDDVVPHIDIDIDIDNHGDDDDPPDCQPALDPNHDPVNDHVCVVPVVVVVVVVVVVVVVVVVVVVVVVVVD

pLDDT: mean 82.05, std 11.21, range [56.91, 98.31]

Organism: NCBI:txid652676

Mean predicted aligned error: 13.55 Å

Secondary structure (DSSP, 8-state):
-----PPPTTPPPBTTBEEEEEEEEEETTTEEEEEEEEE--SPP------TTSSSTTS-GGG--HHHHHHHHHHHHHHHHHHHHHHHHHHHHHT-